Protein AF-E9RTJ7-F1 (afdb_monomer_lite)

Foldseek 3Di:
DPDDAFDKFFFAQPDDAPDDFPNDGDHPVVNVRHRPIWGFHDADPVSQWTATPVVPRPDTHHPRRTDPLDAPVNVLVNDDPVRNVVVVVVLPVVDDDPVCSVVCCCVVGVPPD

Secondary structure (DSSP, 8-state):
----TT-EEEBPTT--TT-EETTEEPPHHHHTTTT-EEEEEEEETTTTEEEETTTTT-S-B-GGGB-TT--HHHHHHHS-HHHHHHHHHHHHHH-SSHHHHHHHHHHHHS---

Structure (mmCIF, N/CA/C/O backbone):
data_AF-E9RTJ7-F1
#
_entry.id   AF-E9RTJ7-F1
#
loop_
_atom_site.group_PDB
_atom_site.id
_atom_site.type_symbol
_atom_site.label_atom_id
_atom_site.label_alt_id
_atom_site.label_comp_id
_atom_site.label_asym_id
_atom_site.label_entity_id
_atom_site.label_seq_id
_atom_site.pdbx_PDB_ins_code
_atom_site.Cartn_x
_atom_site.Cartn_y
_atom_site.Cartn_z
_atom_site.occupancy
_atom_site.B_iso_or_equiv
_atom_site.auth_seq_id
_atom_site.auth_comp_id
_atom_site.auth_asym_id
_atom_site.auth_atom_id
_atom_site.pdbx_PDB_model_num
ATOM 1 N N . MET A 1 1 ? 3.060 12.744 -2.169 1.00 81.69 1 MET A N 1
ATOM 2 C CA . MET A 1 1 ? 2.836 11.512 -1.401 1.00 81.69 1 MET A CA 1
ATOM 3 C C . MET A 1 1 ? 1.352 11.385 -1.155 1.00 81.69 1 MET A C 1
ATOM 5 O O . MET A 1 1 ? 0.793 12.223 -0.453 1.00 81.69 1 MET A O 1
ATOM 9 N N . LYS A 1 2 ? 0.702 10.437 -1.832 1.00 84.88 2 LYS A N 1
ATOM 10 C CA . LYS A 1 2 ? -0.731 10.156 -1.657 1.00 84.88 2 LYS A CA 1
ATOM 11 C C . LYS A 1 2 ? -1.010 9.248 -0.457 1.00 84.88 2 LYS A C 1
ATOM 13 O O . LYS A 1 2 ? -2.129 9.250 0.044 1.00 84.88 2 LYS A O 1
ATOM 18 N N . ARG A 1 3 ? -0.016 8.469 -0.029 1.00 88.06 3 ARG A N 1
ATOM 19 C CA . ARG A 1 3 ? -0.120 7.485 1.052 1.00 88.06 3 ARG A CA 1
ATOM 20 C C . ARG A 1 3 ? 0.524 8.003 2.335 1.00 88.06 3 ARG A C 1
ATOM 22 O O . ARG A 1 3 ? 1.371 8.900 2.291 1.00 88.06 3 ARG A O 1
ATOM 29 N N . LYS A 1 4 ? 0.121 7.440 3.471 1.00 91.06 4 LYS A N 1
ATOM 30 C CA . LYS A 1 4 ? 0.663 7.745 4.803 1.00 91.06 4 LYS A CA 1
ATOM 31 C C . LYS A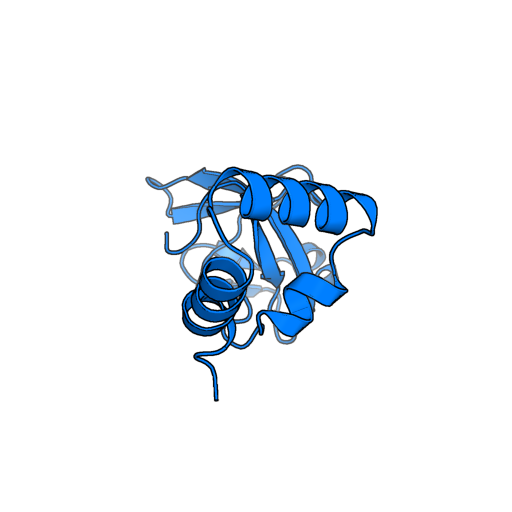 1 4 ? 1.286 6.502 5.444 1.00 91.06 4 LYS A C 1
ATOM 33 O O . LYS A 1 4 ? 1.029 5.380 5.022 1.00 91.06 4 LYS A O 1
ATOM 38 N N . VAL A 1 5 ? 2.081 6.720 6.491 1.00 91.88 5 VAL A N 1
ATOM 39 C CA . VAL A 1 5 ? 2.630 5.634 7.317 1.00 91.88 5 VAL A CA 1
ATOM 40 C C . VAL A 1 5 ? 1.494 4.747 7.829 1.00 91.88 5 VAL A C 1
ATOM 42 O O . VAL A 1 5 ? 0.475 5.250 8.309 1.00 91.88 5 VAL A O 1
ATOM 45 N N . GLY A 1 6 ? 1.683 3.435 7.710 1.00 88.19 6 GLY A N 1
ATOM 46 C CA . GLY A 1 6 ? 0.710 2.410 8.069 1.00 88.19 6 GLY A CA 1
ATOM 47 C C . GLY A 1 6 ? -0.276 2.036 6.960 1.00 88.19 6 GLY A C 1
ATOM 48 O O . GLY A 1 6 ? -0.978 1.040 7.120 1.00 88.19 6 GLY A O 1
ATOM 49 N N . ASP A 1 7 ? -0.330 2.772 5.844 1.00 87.12 7 ASP A N 1
ATOM 50 C CA . ASP A 1 7 ? -1.135 2.348 4.696 1.00 87.12 7 ASP A CA 1
ATOM 51 C C . ASP A 1 7 ? -0.553 1.057 4.099 1.00 87.12 7 ASP A C 1
ATOM 53 O O . ASP A 1 7 ? 0.657 0.945 3.884 1.00 87.12 7 ASP A O 1
ATOM 57 N N . LYS A 1 8 ? -1.434 0.100 3.791 1.00 89.12 8 LYS A N 1
ATOM 58 C CA . LYS A 1 8 ? -1.105 -1.073 2.979 1.00 89.12 8 LYS A CA 1
ATOM 59 C C . LYS A 1 8 ? -1.333 -0.749 1.506 1.00 89.12 8 LYS A C 1
ATOM 61 O O . LYS A 1 8 ? -2.374 -0.205 1.135 1.00 89.12 8 LYS A O 1
ATOM 66 N N . VAL A 1 9 ? -0.362 -1.081 0.668 1.00 91.38 9 VAL A N 1
ATOM 67 C CA . VAL A 1 9 ? -0.385 -0.854 -0.777 1.00 91.38 9 VAL A CA 1
ATOM 68 C C . VAL A 1 9 ? 0.004 -2.129 -1.503 1.00 91.38 9 VAL A C 1
ATOM 70 O O . VAL A 1 9 ? 0.856 -2.881 -1.045 1.00 91.38 9 VAL A O 1
ATOM 73 N N . ARG A 1 10 ? -0.610 -2.378 -2.656 1.00 94.00 10 ARG A N 1
ATOM 74 C CA . ARG A 1 10 ? -0.181 -3.457 -3.541 1.00 94.00 10 ARG A CA 1
ATOM 75 C C . ARG A 1 10 ? 0.884 -2.940 -4.496 1.00 94.00 10 ARG A C 1
ATOM 77 O O . ARG A 1 10 ? 0.672 -1.917 -5.146 1.00 94.00 10 ARG A O 1
ATOM 84 N N . ILE A 1 11 ? 1.988 -3.665 -4.632 1.00 95.69 11 ILE A N 1
ATOM 85 C CA . ILE A 1 11 ? 2.966 -3.410 -5.689 1.00 95.69 11 ILE A CA 1
ATOM 86 C C . ILE A 1 11 ? 2.351 -3.797 -7.028 1.00 95.69 11 ILE A C 1
ATOM 88 O O . ILE A 1 11 ? 1.781 -4.882 -7.169 1.00 95.69 11 ILE A O 1
ATOM 92 N N . ARG A 1 12 ? 2.460 -2.917 -8.025 1.00 95.75 12 ARG A N 1
ATOM 93 C CA . ARG A 1 12 ? 1.859 -3.153 -9.338 1.00 95.75 12 ARG A CA 1
ATOM 94 C C . ARG A 1 12 ? 2.334 -4.497 -9.926 1.00 95.75 12 ARG A C 1
ATOM 96 O O . ARG A 1 12 ? 3.531 -4.788 -9.898 1.00 95.75 12 ARG A O 1
ATOM 103 N N . PRO A 1 13 ? 1.425 -5.331 -10.455 1.00 93.62 13 PRO A N 1
ATOM 104 C CA . PRO A 1 13 ? 1.773 -6.666 -10.947 1.00 93.62 13 PRO A CA 1
ATOM 105 C C . PRO A 1 13 ? 2.594 -6.637 -12.244 1.00 93.62 13 PRO A C 1
ATOM 107 O O . PRO A 1 13 ? 3.158 -7.647 -12.640 1.00 93.62 13 PRO A O 1
ATOM 110 N N . ASP A 1 14 ? 2.646 -5.493 -12.923 1.00 95.56 14 ASP A N 1
ATOM 111 C CA . ASP A 1 14 ? 3.379 -5.269 -14.167 1.00 95.56 14 ASP A CA 1
ATOM 112 C C . ASP A 1 14 ? 4.644 -4.418 -13.964 1.00 95.56 14 ASP A C 1
ATOM 114 O O . ASP A 1 14 ? 5.133 -3.822 -14.928 1.00 95.56 14 ASP A O 1
ATOM 118 N N . LEU A 1 15 ? 5.168 -4.343 -12.730 1.00 96.62 15 LEU A N 1
ATOM 119 C CA . LEU A 1 15 ? 6.441 -3.677 -12.442 1.00 96.62 15 LEU A CA 1
ATOM 120 C C . LEU A 1 15 ? 7.539 -4.291 -13.327 1.00 96.62 15 LEU A C 1
ATOM 122 O O . LEU A 1 15 ? 7.507 -5.469 -13.675 1.00 96.62 15 LEU A O 1
ATOM 126 N N . LYS A 1 16 ? 8.518 -3.496 -13.738 1.00 96.44 16 LYS A N 1
ATOM 127 C CA . LYS A 1 16 ? 9.619 -3.967 -14.588 1.00 96.44 16 LYS A CA 1
ATOM 128 C C . LYS A 1 16 ? 10.890 -3.261 -14.189 1.00 96.44 16 LYS A C 1
ATOM 130 O O . LYS A 1 16 ? 10.850 -2.052 -13.975 1.00 96.44 16 LYS A O 1
ATOM 135 N N . SER A 1 17 ? 11.982 -4.007 -14.142 1.00 96.75 17 SER A N 1
ATOM 136 C CA . SER A 1 17 ? 13.296 -3.459 -13.859 1.00 96.75 17 SER A CA 1
ATOM 137 C C . SER A 1 17 ? 13.794 -2.583 -15.004 1.00 96.75 17 SER A C 1
ATOM 139 O O . SER A 1 17 ? 13.333 -2.705 -16.145 1.00 96.75 17 SER A O 1
ATOM 141 N N . ASN A 1 18 ? 14.745 -1.698 -14.701 1.00 95.06 18 ASN A N 1
ATOM 142 C CA . ASN A 1 18 ? 15.306 -0.723 -15.641 1.00 95.06 18 ASN A CA 1
ATOM 143 C C . ASN A 1 18 ? 14.251 0.248 -16.214 1.00 95.06 18 ASN A C 1
ATOM 145 O O . ASN A 1 18 ? 14.381 0.748 -17.335 1.00 95.06 18 ASN A O 1
ATOM 149 N N . ILE A 1 19 ? 13.165 0.477 -15.467 1.00 96.50 19 ILE A N 1
ATOM 150 C CA . ILE A 1 19 ? 12.140 1.480 -15.765 1.00 96.50 19 ILE A CA 1
ATOM 151 C C . ILE A 1 19 ? 12.035 2.427 -14.572 1.00 96.50 19 ILE A C 1
ATOM 153 O O . ILE A 1 19 ? 11.969 1.992 -13.421 1.00 96.50 19 ILE A O 1
ATOM 157 N N . GLU A 1 20 ? 11.992 3.724 -14.863 1.00 96.19 20 GLU A N 1
ATOM 158 C CA . GLU A 1 20 ? 11.771 4.775 -13.876 1.00 96.19 20 GLU A CA 1
ATOM 159 C C . GLU A 1 20 ? 10.270 4.940 -13.592 1.00 96.19 20 GLU A C 1
ATOM 161 O O . GLU A 1 20 ? 9.461 5.166 -14.496 1.00 96.19 20 GLU A O 1
ATOM 166 N N . TYR A 1 21 ? 9.900 4.833 -12.318 1.00 95.31 21 TYR A N 1
ATOM 167 C CA . TYR A 1 21 ? 8.555 5.079 -11.810 1.00 95.31 21 TYR A CA 1
ATOM 168 C C . TYR A 1 21 ? 8.629 6.251 -10.829 1.00 95.31 21 TYR A C 1
ATOM 170 O O . TYR A 1 21 ? 9.055 6.103 -9.682 1.00 95.31 21 TYR A O 1
ATOM 178 N N . GLY A 1 22 ? 8.238 7.441 -11.280 1.00 92.88 22 GLY A N 1
ATOM 179 C CA . GLY A 1 22 ? 8.397 8.658 -10.486 1.00 92.88 22 GLY A CA 1
ATOM 180 C C . GLY A 1 22 ? 9.859 9.108 -10.461 1.00 92.88 22 GLY A C 1
ATOM 181 O O . GLY A 1 22 ? 10.368 9.528 -11.491 1.00 92.88 22 GLY A O 1
ATOM 182 N N . CYS A 1 23 ? 10.506 9.058 -9.293 1.00 91.69 23 CYS A N 1
ATOM 183 C CA . CYS A 1 23 ? 11.920 9.417 -9.097 1.00 91.69 23 CYS A CA 1
ATOM 184 C C . CYS A 1 23 ? 12.832 8.212 -8.807 1.00 91.69 23 CYS A C 1
ATOM 186 O O . CYS A 1 23 ? 13.979 8.401 -8.402 1.00 91.69 23 CYS A O 1
ATOM 188 N N . VAL A 1 24 ? 12.316 6.986 -8.952 1.00 95.38 24 VAL A N 1
ATOM 189 C CA . VAL A 1 24 ? 13.044 5.757 -8.621 1.00 95.38 24 VAL A CA 1
ATOM 190 C C . VAL A 1 24 ? 13.025 4.799 -9.805 1.00 95.38 24 VAL A C 1
ATOM 192 O O . VAL A 1 24 ? 11.976 4.529 -10.392 1.00 95.38 24 VAL A O 1
ATOM 195 N N . GLU A 1 25 ? 14.195 4.260 -10.131 1.00 96.69 25 GLU A N 1
ATOM 196 C CA . GLU A 1 25 ? 14.356 3.166 -11.082 1.00 96.69 25 GLU A CA 1
ATOM 197 C C . GLU A 1 25 ? 14.150 1.822 -10.377 1.00 96.69 25 GLU A C 1
ATOM 199 O O . GLU A 1 25 ? 14.776 1.546 -9.354 1.00 96.69 25 GLU A O 1
ATOM 204 N N . ALA A 1 26 ? 13.261 0.984 -10.911 1.00 96.75 26 ALA A N 1
ATOM 205 C CA . ALA A 1 26 ? 13.023 -0.341 -10.350 1.00 96.75 26 ALA A CA 1
ATOM 206 C C . ALA A 1 26 ? 14.188 -1.294 -10.662 1.00 96.75 26 ALA A C 1
ATOM 208 O O . ALA A 1 26 ? 14.631 -1.394 -11.811 1.00 96.75 26 ALA A O 1
ATOM 209 N N . VAL A 1 27 ? 14.625 -2.051 -9.655 1.00 96.69 27 VAL A N 1
ATOM 210 C CA . VAL A 1 27 ? 15.626 -3.123 -9.796 1.00 96.69 27 VAL A CA 1
ATOM 211 C C . VAL A 1 27 ? 14.969 -4.505 -9.874 1.00 96.69 27 VAL A C 1
ATOM 213 O O . VAL A 1 27 ? 13.766 -4.657 -9.634 1.00 96.69 27 VAL A O 1
ATOM 216 N N . ASP A 1 28 ? 15.742 -5.524 -10.250 1.00 96.69 28 ASP A N 1
ATOM 217 C CA . ASP A 1 28 ? 15.240 -6.893 -10.424 1.00 96.69 28 ASP A CA 1
ATOM 218 C C . ASP A 1 28 ? 14.686 -7.471 -9.111 1.00 96.69 28 ASP A C 1
ATOM 220 O O . ASP A 1 28 ? 13.656 -8.146 -9.111 1.00 96.69 28 ASP A O 1
ATOM 224 N N . GLU A 1 29 ? 15.301 -7.147 -7.975 1.00 96.00 29 GLU A N 1
ATOM 225 C CA . GLU A 1 29 ? 14.865 -7.585 -6.651 1.00 96.00 29 GLU A CA 1
ATOM 226 C C . GLU A 1 29 ? 13.483 -7.024 -6.298 1.00 96.00 29 GLU A C 1
ATOM 228 O O . GLU A 1 29 ? 12.617 -7.767 -5.834 1.00 96.00 29 GLU A O 1
ATOM 233 N N . MET A 1 30 ? 13.216 -5.755 -6.622 1.00 96.38 30 MET A N 1
ATOM 234 C CA . MET A 1 30 ? 11.892 -5.145 -6.436 1.00 96.38 30 MET A CA 1
ATOM 235 C C . MET A 1 30 ? 10.824 -5.849 -7.278 1.00 96.38 30 MET A C 1
ATOM 237 O O . MET A 1 30 ? 9.671 -5.969 -6.866 1.00 96.38 30 MET A O 1
ATOM 241 N N . CYS A 1 31 ? 11.198 -6.363 -8.452 1.00 95.88 31 CYS A N 1
ATOM 242 C CA . CYS A 1 31 ? 10.281 -7.095 -9.322 1.00 95.88 31 CYS A CA 1
ATOM 243 C C . CYS A 1 31 ? 9.845 -8.444 -8.731 1.00 95.88 31 CYS A C 1
ATOM 245 O O . CYS A 1 31 ? 8.783 -8.947 -9.092 1.00 95.88 31 CYS A O 1
ATOM 247 N N . THR A 1 32 ? 10.591 -9.005 -7.777 1.00 95.94 32 THR A N 1
ATOM 248 C CA . THR A 1 32 ? 10.165 -10.220 -7.058 1.00 95.94 32 THR A CA 1
ATOM 249 C C . THR A 1 32 ? 8.975 -9.978 -6.119 1.00 95.94 32 THR A C 1
ATOM 251 O O . THR A 1 32 ? 8.287 -10.926 -5.736 1.00 95.94 32 THR A O 1
ATOM 254 N N . LEU A 1 33 ? 8.687 -8.710 -5.802 1.00 95.62 33 LEU A N 1
ATOM 255 C CA . LEU A 1 33 ? 7.616 -8.271 -4.902 1.00 95.62 33 LEU A CA 1
ATOM 256 C C . LEU A 1 33 ? 6.335 -7.854 -5.649 1.00 95.62 33 LEU A C 1
ATOM 258 O O . LEU A 1 33 ? 5.385 -7.362 -5.044 1.00 95.62 33 LEU A O 1
ATOM 262 N N . GLN A 1 34 ? 6.274 -8.061 -6.967 1.00 94.50 34 GLN A N 1
ATOM 263 C CA . GLN A 1 34 ? 5.097 -7.757 -7.786 1.00 94.50 34 GLN A CA 1
ATOM 264 C C . GLN A 1 34 ? 3.821 -8.409 -7.250 1.00 94.50 34 GLN A C 1
ATOM 266 O O . GLN A 1 34 ? 3.783 -9.601 -6.948 1.00 94.50 34 GLN A O 1
ATOM 271 N N . GLY A 1 35 ? 2.748 -7.621 -7.160 1.00 91.56 35 GLY A N 1
ATOM 272 C CA . GLY A 1 35 ? 1.444 -8.074 -6.678 1.00 91.56 35 GLY A CA 1
ATOM 273 C C . GLY A 1 35 ? 1.363 -8.305 -5.167 1.00 91.56 35 GLY A C 1
ATOM 274 O O . GLY A 1 35 ? 0.261 -8.536 -4.663 1.00 91.56 35 GLY A O 1
ATOM 275 N N . GLN A 1 36 ? 2.478 -8.220 -4.436 1.00 93.06 36 GLN A N 1
ATOM 276 C CA . GLN A 1 36 ? 2.467 -8.321 -2.981 1.00 93.06 36 GLN A CA 1
ATOM 277 C C . GLN A 1 36 ? 1.852 -7.070 -2.360 1.00 93.06 36 GLN A C 1
ATOM 279 O O . GLN A 1 36 ? 1.899 -5.977 -2.928 1.00 93.06 36 GLN A O 1
ATOM 284 N N . ILE A 1 37 ? 1.248 -7.255 -1.190 1.00 91.81 37 ILE A N 1
ATOM 285 C CA . ILE A 1 37 ? 0.700 -6.170 -0.385 1.00 91.81 37 ILE A CA 1
ATOM 286 C C . ILE A 1 37 ? 1.723 -5.875 0.698 1.00 91.81 37 ILE A C 1
ATOM 288 O O . ILE A 1 37 ? 2.053 -6.760 1.481 1.00 91.81 37 ILE A O 1
ATOM 292 N N . MET A 1 38 ? 2.221 -4.647 0.697 1.00 93.00 38 MET A N 1
ATOM 293 C CA . MET A 1 38 ? 3.268 -4.165 1.587 1.00 93.00 38 MET A CA 1
ATOM 294 C C . MET A 1 38 ? 2.760 -2.968 2.380 1.00 93.00 38 MET A C 1
ATOM 296 O O . MET A 1 38 ? 1.877 -2.231 1.925 1.00 93.00 38 MET A O 1
ATOM 300 N N . LYS A 1 39 ? 3.301 -2.770 3.573 1.00 93.44 39 LYS A N 1
ATOM 301 C CA . LYS A 1 39 ? 2.907 -1.713 4.494 1.00 93.44 39 LYS A CA 1
ATOM 302 C C . LYS A 1 39 ? 3.972 -0.633 4.548 1.00 93.44 39 LYS A C 1
ATOM 304 O O . LYS A 1 39 ? 5.145 -0.901 4.789 1.00 93.44 39 LYS A O 1
ATOM 309 N N . ILE A 1 40 ? 3.536 0.612 4.388 1.00 95.12 40 ILE A N 1
ATOM 310 C CA . ILE A 1 40 ? 4.424 1.773 4.431 1.00 95.12 40 ILE A CA 1
ATOM 311 C C . ILE A 1 40 ? 4.909 1.988 5.865 1.00 95.12 40 ILE A C 1
ATOM 313 O O . ILE A 1 40 ? 4.116 2.311 6.757 1.00 95.12 40 ILE A O 1
ATOM 317 N N . SER A 1 41 ? 6.216 1.859 6.069 1.00 96.31 41 SER A N 1
ATOM 318 C CA . SER A 1 41 ? 6.892 2.117 7.341 1.00 96.31 41 SER A CA 1
ATOM 319 C C . SER A 1 41 ? 7.310 3.585 7.470 1.00 96.31 41 SER A C 1
ATOM 321 O O . SER A 1 41 ? 7.198 4.162 8.552 1.00 96.31 41 SER A O 1
ATOM 323 N N . GLU A 1 42 ? 7.697 4.230 6.364 1.00 95.88 42 GLU A N 1
ATOM 324 C CA . GLU A 1 42 ? 8.138 5.629 6.345 1.00 95.88 42 GLU A CA 1
ATOM 325 C C . GLU A 1 42 ? 7.720 6.368 5.062 1.00 95.88 42 GLU A C 1
ATOM 327 O O . GLU A 1 42 ? 7.608 5.786 3.982 1.00 95.88 42 GLU A O 1
ATOM 332 N N . VAL A 1 43 ? 7.497 7.682 5.181 1.00 96.44 43 VAL A N 1
ATOM 333 C CA . VAL A 1 43 ? 7.153 8.585 4.072 1.00 96.44 43 VAL A CA 1
ATOM 334 C C . VAL A 1 43 ? 8.195 9.704 3.994 1.00 96.44 43 VAL A C 1
ATOM 336 O O . VAL A 1 43 ? 8.181 10.621 4.815 1.00 96.44 43 VAL A O 1
ATOM 339 N N . CYS A 1 44 ? 9.048 9.691 2.968 1.00 93.19 44 CYS A N 1
ATOM 340 C CA . CYS A 1 44 ? 9.997 10.770 2.702 1.00 93.19 44 CYS A CA 1
ATOM 341 C C . CYS A 1 44 ? 9.385 11.793 1.734 1.00 93.19 44 CYS A C 1
ATOM 343 O O . CYS A 1 44 ? 9.326 11.587 0.520 1.00 93.19 44 CYS A O 1
ATOM 345 N N . THR A 1 45 ? 8.911 12.926 2.258 1.00 90.81 45 THR A N 1
ATOM 346 C CA . THR A 1 45 ? 8.265 13.972 1.445 1.00 90.81 45 THR A CA 1
ATOM 347 C C . THR A 1 45 ? 9.251 14.795 0.619 1.00 90.81 45 THR A C 1
ATOM 349 O O . THR A 1 45 ? 8.897 15.216 -0.483 1.00 90.81 45 THR A O 1
ATOM 352 N N . GLU A 1 46 ? 10.473 14.997 1.117 1.00 89.50 46 GLU A N 1
ATOM 353 C CA . GLU A 1 46 ? 11.523 15.767 0.436 1.00 89.50 46 GLU A CA 1
ATOM 354 C C . GLU A 1 46 ? 11.962 15.083 -0.863 1.00 89.50 46 GLU A C 1
ATOM 356 O O . GLU A 1 46 ? 12.000 15.712 -1.920 1.00 89.50 46 GLU A O 1
ATOM 361 N N . ASN A 1 47 ? 12.202 13.771 -0.792 1.00 89.19 47 ASN A N 1
ATOM 362 C CA . ASN A 1 47 ? 12.692 12.966 -1.913 1.00 89.19 47 ASN A CA 1
ATOM 363 C C . ASN A 1 47 ? 11.590 12.154 -2.615 1.00 89.19 47 ASN A C 1
ATOM 365 O O . ASN A 1 47 ? 11.867 11.460 -3.590 1.00 89.19 47 ASN A O 1
ATOM 369 N N . LYS A 1 48 ? 10.338 12.281 -2.155 1.00 93.62 48 LYS A N 1
ATOM 370 C CA . LYS A 1 48 ? 9.125 11.692 -2.747 1.00 93.62 48 LYS A CA 1
ATOM 371 C C . LYS A 1 48 ? 9.143 10.159 -2.863 1.00 93.62 48 LYS A C 1
ATOM 373 O O . LYS A 1 48 ? 8.672 9.625 -3.864 1.00 93.62 48 LYS A O 1
ATOM 378 N N . TYR A 1 49 ? 9.62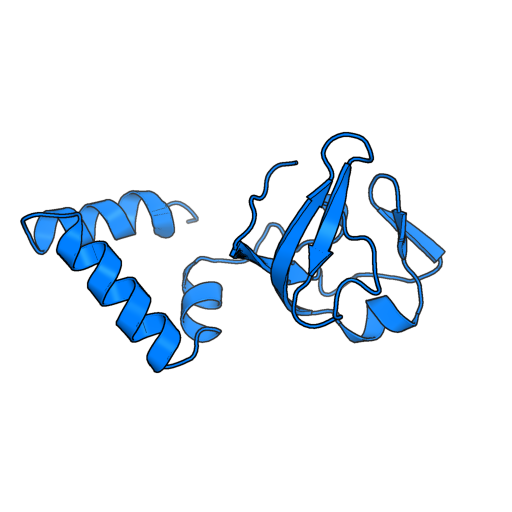6 9.465 -1.833 1.00 95.50 49 TYR A N 1
ATOM 379 C CA . TYR A 1 49 ? 9.608 8.000 -1.773 1.00 95.50 49 TYR A CA 1
ATOM 380 C C . TYR A 1 49 ? 9.054 7.459 -0.449 1.00 95.50 49 TYR A C 1
ATOM 382 O O . TYR A 1 49 ? 8.983 8.166 0.560 1.00 95.50 49 TYR A O 1
ATOM 390 N N . TYR A 1 50 ? 8.675 6.188 -0.463 1.00 97.00 50 TYR A N 1
ATOM 391 C CA . TYR A 1 50 ? 8.214 5.406 0.677 1.00 97.00 50 TYR A CA 1
ATOM 392 C C . TYR A 1 50 ? 9.226 4.307 1.007 1.00 97.00 50 TYR A C 1
ATOM 394 O O . TYR A 1 50 ? 9.893 3.801 0.103 1.00 97.00 50 TYR A O 1
ATOM 402 N N . LEU A 1 51 ? 9.291 3.927 2.281 1.00 96.94 51 LEU A N 1
ATOM 403 C CA . LEU A 1 51 ? 9.941 2.698 2.743 1.00 96.94 51 LEU A CA 1
ATOM 404 C C . LEU A 1 51 ? 8.865 1.724 3.219 1.00 96.94 51 LEU A C 1
ATOM 406 O O . LEU A 1 51 ? 7.809 2.164 3.695 1.00 96.94 51 LEU A O 1
ATOM 410 N N . MET A 1 52 ? 9.124 0.423 3.095 1.00 96.06 52 MET A N 1
ATOM 411 C CA . MET A 1 52 ? 8.182 -0.617 3.505 1.00 96.06 52 MET A CA 1
ATOM 412 C C . MET A 1 52 ? 8.671 -1.363 4.746 1.00 96.06 52 MET A C 1
ATOM 414 O O . MET A 1 52 ? 9.826 -1.263 5.156 1.00 96.06 52 MET A O 1
ATOM 418 N N . GLU A 1 53 ? 7.752 -2.047 5.420 1.00 94.56 53 GLU A N 1
ATOM 419 C CA . GLU A 1 53 ? 8.062 -2.872 6.590 1.00 94.56 53 GLU A CA 1
ATOM 420 C C . GLU A 1 53 ? 8.637 -4.233 6.163 1.00 94.56 53 GLU A C 1
ATOM 422 O O . GLU A 1 53 ? 9.602 -4.719 6.755 1.00 94.56 53 GLU A O 1
ATOM 427 N N . GLU A 1 54 ? 8.075 -4.818 5.102 1.00 93.75 54 GLU A N 1
ATOM 428 C CA . GLU A 1 54 ? 8.359 -6.176 4.626 1.00 93.75 5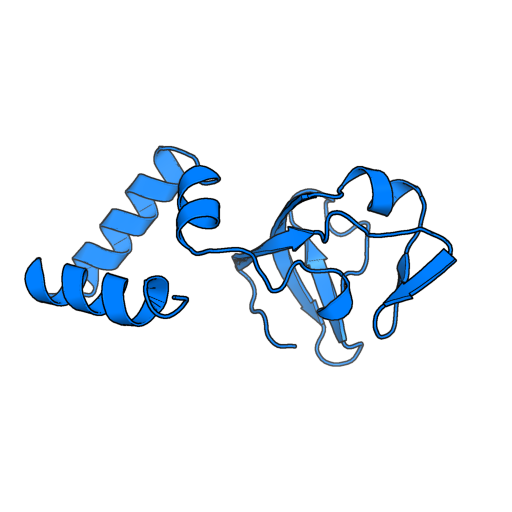4 GLU A CA 1
ATOM 429 C C . GLU A 1 54 ? 9.722 -6.313 3.940 1.00 93.75 54 GLU A C 1
ATOM 431 O O . GLU A 1 54 ? 10.313 -7.389 3.981 1.00 93.75 54 GLU A O 1
ATOM 436 N N . ASP A 1 55 ? 10.229 -5.237 3.335 1.00 94.31 55 ASP A N 1
ATOM 437 C CA . ASP A 1 55 ? 11.579 -5.177 2.759 1.00 94.31 55 ASP A CA 1
ATOM 438 C C . ASP A 1 55 ? 12.596 -4.513 3.695 1.00 94.31 55 ASP A C 1
ATOM 440 O O . ASP A 1 55 ? 13.704 -4.204 3.277 1.00 94.31 55 ASP A O 1
ATOM 444 N N . HIS A 1 56 ? 12.215 -4.250 4.949 1.00 93.50 56 HIS A N 1
ATOM 445 C CA . HIS A 1 56 ? 13.060 -3.580 5.939 1.00 93.50 56 HIS A CA 1
ATOM 446 C C . HIS A 1 56 ? 13.605 -2.206 5.503 1.00 93.50 56 HIS A C 1
ATOM 448 O O . HIS A 1 56 ? 14.592 -1.728 6.064 1.00 93.50 56 HIS A O 1
ATOM 454 N N . GLY A 1 57 ? 12.946 -1.542 4.549 1.00 92.12 57 GLY A N 1
ATOM 455 C CA . GLY A 1 57 ? 13.389 -0.271 3.989 1.00 92.12 57 GLY A CA 1
ATOM 456 C C . GLY A 1 57 ? 14.559 -0.398 3.012 1.00 92.12 57 GLY A C 1
ATOM 457 O O . GLY A 1 57 ? 15.219 0.604 2.738 1.00 92.12 57 GLY A O 1
ATOM 458 N N . ASP A 1 58 ? 14.818 -1.597 2.484 1.00 94.62 58 ASP A N 1
ATOM 459 C CA . ASP A 1 58 ? 15.895 -1.842 1.519 1.00 94.62 58 ASP A CA 1
ATOM 460 C C . ASP A 1 58 ? 15.635 -1.162 0.164 1.00 94.62 58 ASP A C 1
ATOM 462 O O . ASP A 1 58 ? 16.580 -0.841 -0.564 1.00 94.62 58 ASP A O 1
ATOM 466 N N . PHE A 1 59 ? 14.366 -0.902 -0.176 1.00 96.25 59 PHE A N 1
ATOM 467 C CA . PHE A 1 59 ? 13.974 -0.292 -1.444 1.00 96.25 59 PHE A CA 1
ATOM 468 C C . PHE A 1 59 ? 13.210 1.019 -1.263 1.00 96.25 59 PHE A C 1
ATOM 470 O O . PHE A 1 59 ? 12.453 1.226 -0.314 1.00 96.25 59 PHE A O 1
ATOM 477 N N . LEU A 1 60 ? 13.398 1.913 -2.235 1.00 96.62 60 LEU A N 1
ATOM 478 C CA . LEU A 1 60 ? 12.646 3.157 -2.341 1.00 96.62 60 LEU A CA 1
ATOM 479 C C . LEU A 1 60 ? 11.428 2.916 -3.232 1.00 96.62 60 LEU A C 1
ATOM 481 O O . LEU A 1 60 ? 11.568 2.478 -4.371 1.00 96.62 60 LEU A O 1
ATOM 485 N N . TRP A 1 61 ? 10.238 3.245 -2.745 1.00 97.38 61 TRP A N 1
ATOM 486 C CA . TRP A 1 61 ? 8.998 3.061 -3.499 1.00 97.38 61 TRP A CA 1
ATOM 487 C C . TRP A 1 61 ? 8.332 4.389 -3.824 1.00 97.38 61 TRP A C 1
ATOM 489 O O . TRP A 1 61 ? 8.446 5.352 -3.071 1.00 97.38 61 TRP A O 1
ATOM 499 N N . THR A 1 62 ? 7.584 4.452 -4.920 1.00 96.62 62 THR A N 1
ATOM 500 C CA . THR A 1 62 ? 6.859 5.660 -5.343 1.00 96.62 62 THR A CA 1
ATOM 501 C C . THR A 1 62 ? 5.387 5.359 -5.595 1.00 96.62 62 THR A C 1
ATOM 503 O O . THR A 1 62 ? 4.985 4.202 -5.722 1.00 96.62 62 THR A O 1
ATOM 506 N N . ASP A 1 63 ? 4.561 6.408 -5.683 1.00 95.12 63 ASP A N 1
ATOM 507 C CA . ASP A 1 63 ? 3.125 6.260 -5.955 1.00 95.12 63 ASP A CA 1
ATOM 508 C C . ASP A 1 63 ? 2.875 5.517 -7.291 1.00 95.12 63 ASP A C 1
ATOM 510 O O . ASP A 1 63 ? 1.872 4.821 -7.437 1.00 95.12 63 ASP A O 1
ATOM 514 N N . GLU A 1 64 ? 3.790 5.639 -8.256 1.00 95.50 64 GLU A N 1
ATOM 515 C CA . GLU A 1 64 ? 3.747 5.035 -9.592 1.00 95.50 64 GLU A CA 1
ATOM 516 C C . GLU A 1 64 ? 4.086 3.531 -9.620 1.00 95.50 64 GLU A C 1
ATOM 518 O O . GLU A 1 64 ? 3.804 2.850 -10.616 1.00 95.50 64 GLU A O 1
ATOM 523 N N . MET A 1 65 ? 4.680 3.010 -8.542 1.00 96.12 65 MET A N 1
ATOM 524 C CA . MET A 1 65 ? 4.985 1.584 -8.365 1.00 96.12 65 MET A CA 1
ATOM 525 C C . MET A 1 65 ? 3.839 0.809 -7.705 1.00 96.12 65 MET A C 1
ATOM 527 O O . MET A 1 65 ? 3.903 -0.417 -7.603 1.00 96.12 65 MET A O 1
ATOM 531 N N . PHE A 1 66 ? 2.779 1.496 -7.279 1.00 94.50 66 PHE A N 1
ATOM 532 C CA . PHE A 1 66 ? 1.635 0.868 -6.628 1.00 94.50 66 PHE A CA 1
ATOM 533 C C . PHE A 1 66 ? 0.478 0.637 -7.591 1.00 94.50 66 PHE A C 1
ATOM 535 O O . PHE A 1 66 ? 0.215 1.420 -8.506 1.00 94.50 66 PHE A O 1
ATOM 542 N N . ASP A 1 67 ? -0.254 -0.441 -7.345 1.00 92.50 67 ASP A N 1
ATOM 543 C CA . ASP A 1 67 ? -1.498 -0.731 -8.031 1.00 92.50 67 ASP A CA 1
ATOM 544 C C . ASP A 1 67 ? -2.589 0.243 -7.562 1.00 92.50 67 ASP A C 1
ATOM 546 O O . ASP A 1 67 ? -3.015 0.246 -6.404 1.00 92.50 67 ASP A O 1
ATOM 550 N N . SER A 1 68 ? -3.045 1.092 -8.481 1.00 84.81 68 SER A N 1
ATOM 551 C CA . SER A 1 68 ? -4.139 2.035 -8.225 1.00 84.81 68 SER A CA 1
ATOM 552 C C . SER A 1 68 ? -5.523 1.381 -8.228 1.00 84.81 68 SER A C 1
ATOM 554 O O . SER A 1 68 ? -6.476 2.011 -7.778 1.00 84.81 68 SER A O 1
ATOM 556 N N . SER A 1 69 ? -5.632 0.135 -8.703 1.00 84.00 69 SER A N 1
ATOM 557 C CA . SER A 1 69 ? -6.885 -0.620 -8.789 1.00 84.00 69 SER A CA 1
ATOM 558 C C . SER A 1 69 ? -7.169 -1.501 -7.570 1.00 84.00 69 SER A C 1
ATOM 560 O O . SER A 1 69 ? -8.212 -2.148 -7.518 1.00 84.00 69 SER A O 1
ATOM 562 N N . MET A 1 70 ? -6.271 -1.513 -6.578 1.00 79.38 70 MET A N 1
ATOM 563 C CA . MET A 1 70 ? -6.450 -2.302 -5.364 1.00 79.38 70 MET A CA 1
ATOM 564 C C . MET A 1 70 ? -7.737 -1.897 -4.634 1.00 79.38 70 MET A C 1
ATOM 566 O O . MET A 1 70 ? -7.893 -0.761 -4.184 1.00 79.38 70 MET A O 1
ATOM 570 N N . THR A 1 71 ? -8.647 -2.855 -4.490 1.00 73.69 71 THR A N 1
ATOM 571 C CA . THR A 1 71 ? -9.939 -2.643 -3.834 1.00 73.69 71 THR A CA 1
ATOM 572 C C . THR A 1 71 ? -9.834 -2.808 -2.318 1.00 73.69 71 THR A C 1
ATOM 574 O O . THR A 1 71 ? -8.988 -3.541 -1.798 1.00 73.69 71 THR A O 1
ATOM 577 N N . ASN A 1 72 ? -10.762 -2.202 -1.573 1.00 67.94 72 ASN A N 1
ATOM 578 C CA . ASN A 1 72 ? -10.821 -2.380 -0.118 1.00 67.94 72 ASN A CA 1
ATOM 579 C C . ASN A 1 72 ? -11.088 -3.838 0.284 1.00 67.94 72 ASN A C 1
ATOM 581 O O . ASN A 1 72 ? -10.548 -4.322 1.275 1.00 67.94 72 ASN A O 1
ATOM 585 N N . GLY A 1 73 ? -11.850 -4.580 -0.526 1.00 70.94 73 GLY A N 1
ATOM 586 C CA . GLY A 1 73 ? -12.061 -6.010 -0.309 1.00 70.94 73 GLY A CA 1
ATOM 587 C C .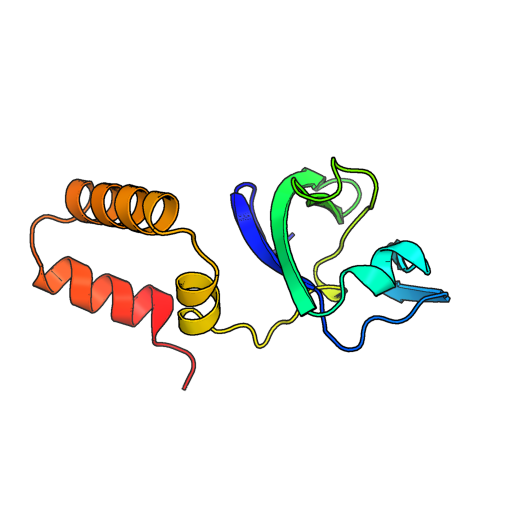 GLY A 1 73 ? -10.774 -6.832 -0.438 1.00 70.94 73 GLY A C 1
ATOM 588 O O . GLY A 1 73 ? -10.623 -7.849 0.234 1.00 70.94 73 GLY A O 1
ATOM 589 N N . GLU A 1 74 ? -9.833 -6.429 -1.291 1.00 72.19 74 GLU A N 1
ATOM 590 C CA . GLU A 1 74 ? -8.522 -7.082 -1.385 1.00 72.19 74 GLU A CA 1
ATOM 591 C C . GLU A 1 74 ? -7.621 -6.741 -0.203 1.00 72.19 74 GLU A C 1
ATOM 593 O O . GLU A 1 74 ? -6.930 -7.631 0.286 1.00 72.19 74 GLU A O 1
ATOM 598 N N . MET A 1 75 ? -7.683 -5.505 0.308 1.00 72.56 75 MET A N 1
ATOM 599 C CA . MET A 1 75 ? -7.005 -5.144 1.556 1.00 72.56 75 MET A CA 1
ATOM 600 C C . MET A 1 75 ? -7.499 -6.007 2.718 1.00 72.56 75 MET A C 1
ATOM 602 O O . MET A 1 75 ? -6.678 -6.632 3.382 1.00 72.56 75 MET A O 1
ATOM 606 N N . ILE A 1 76 ? -8.818 -6.130 2.910 1.00 76.50 76 ILE A N 1
ATOM 607 C CA . ILE A 1 76 ? -9.400 -6.934 4.000 1.00 76.50 76 ILE A CA 1
ATOM 608 C C . ILE A 1 76 ? -8.946 -8.395 3.915 1.00 76.50 76 ILE A C 1
ATOM 610 O O . ILE A 1 76 ? -8.541 -8.971 4.917 1.00 76.50 76 ILE A O 1
ATOM 614 N N . ARG A 1 77 ? -8.954 -8.993 2.715 1.00 78.38 77 ARG A N 1
ATOM 615 C CA . ARG A 1 77 ? -8.509 -10.388 2.521 1.00 78.38 77 ARG A CA 1
ATOM 616 C C . ARG A 1 77 ? -7.013 -10.603 2.763 1.00 78.38 77 ARG A C 1
ATOM 618 O O . ARG A 1 77 ? -6.597 -11.748 2.889 1.00 78.38 77 ARG A O 1
ATOM 625 N N . SER A 1 78 ? -6.218 -9.535 2.765 1.00 78.81 78 SER A N 1
ATOM 626 C CA . SER A 1 78 ? -4.773 -9.587 3.011 1.00 78.81 78 SER A CA 1
ATOM 627 C C . SER A 1 78 ? -4.384 -9.386 4.472 1.00 78.81 78 SER A C 1
ATOM 629 O O . SER A 1 78 ? -3.222 -9.578 4.818 1.00 78.81 78 SER A O 1
ATOM 631 N N . MET A 1 79 ? -5.327 -8.968 5.319 1.00 83.31 79 MET A N 1
ATOM 632 C CA . MET A 1 79 ? -5.088 -8.799 6.750 1.00 83.31 79 MET A CA 1
ATOM 633 C C . MET A 1 79 ? -5.053 -10.162 7.443 1.00 83.31 79 MET A C 1
ATOM 635 O O . MET A 1 79 ? -5.768 -11.081 7.037 1.00 83.31 79 MET A O 1
ATOM 639 N N . SER A 1 80 ? -4.245 -10.285 8.498 1.00 83.44 80 SER A N 1
ATOM 640 C CA . SER A 1 80 ? -4.372 -11.423 9.412 1.00 83.44 80 SER A CA 1
ATOM 641 C C . SER A 1 80 ? -5.668 -11.328 10.225 1.00 83.44 80 SER A C 1
ATOM 643 O O . SER A 1 80 ? -6.274 -10.256 10.330 1.00 83.44 80 SER A O 1
ATOM 645 N N . ASP A 1 81 ? -6.083 -12.441 10.835 1.00 82.25 81 ASP A N 1
ATOM 646 C CA . ASP A 1 81 ? -7.245 -12.460 11.729 1.00 82.25 81 ASP A CA 1
ATOM 647 C C . ASP A 1 81 ? -7.055 -11.492 12.911 1.00 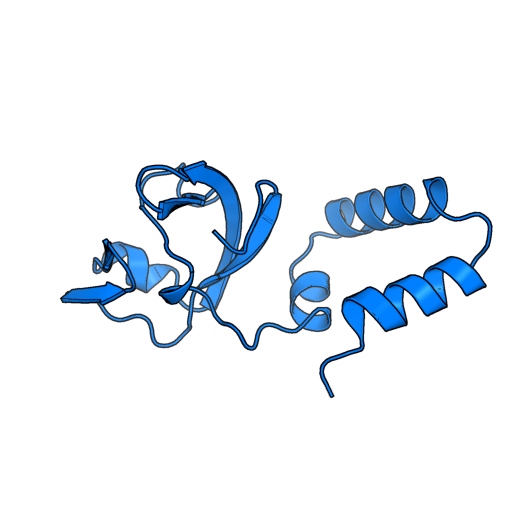82.25 81 ASP A C 1
ATOM 649 O O . ASP A 1 81 ? -8.003 -10.808 13.303 1.00 82.25 81 ASP A O 1
ATOM 653 N N . GLU A 1 82 ? -5.835 -11.383 13.455 1.00 87.06 82 GLU A N 1
ATOM 654 C CA . GLU A 1 82 ? -5.521 -10.435 14.530 1.00 87.06 82 GLU A CA 1
ATOM 655 C C . GLU A 1 82 ? -5.588 -8.982 14.055 1.00 87.06 82 GLU A C 1
ATOM 657 O O . GLU A 1 82 ? -6.223 -8.158 14.711 1.00 87.06 82 GLU A O 1
ATOM 662 N N . GLU A 1 83 ? -4.991 -8.662 12.902 1.00 83.69 83 GLU A N 1
ATOM 663 C CA . GLU A 1 83 ? -5.035 -7.305 12.343 1.00 83.69 83 GLU A CA 1
ATOM 664 C C . GLU A 1 83 ? -6.472 -6.871 12.040 1.00 83.69 83 GLU A C 1
ATOM 666 O O . GLU A 1 83 ? -6.854 -5.728 12.300 1.00 83.69 83 GLU A O 1
ATOM 671 N N . LEU A 1 84 ? -7.279 -7.785 11.493 1.00 83.94 84 LEU A N 1
ATOM 672 C CA . LEU A 1 84 ? -8.686 -7.536 11.213 1.00 83.94 84 LEU A CA 1
ATOM 673 C C . LEU A 1 84 ? -9.471 -7.309 12.510 1.00 83.94 84 LEU A C 1
ATOM 675 O O . LEU A 1 84 ? -10.296 -6.396 12.574 1.00 83.94 84 LEU A O 1
ATOM 679 N N . ALA A 1 85 ? -9.216 -8.113 13.545 1.00 84.19 85 ALA A N 1
ATOM 680 C CA . ALA A 1 85 ? -9.868 -7.976 14.842 1.00 84.19 85 ALA A CA 1
ATOM 681 C C . ALA A 1 85 ? -9.511 -6.650 15.531 1.00 84.19 85 ALA A C 1
ATOM 683 O O . ALA A 1 85 ? -10.413 -5.944 15.989 1.00 84.19 85 ALA A O 1
ATOM 684 N N . ASP A 1 86 ? -8.230 -6.280 15.566 1.00 84.88 86 ASP A N 1
ATOM 685 C CA . ASP A 1 86 ? -7.769 -5.017 16.152 1.00 84.88 86 ASP A CA 1
ATOM 686 C C . ASP A 1 86 ? -8.369 -3.812 15.423 1.00 84.88 86 ASP A C 1
ATOM 688 O O . ASP A 1 86 ? -8.870 -2.876 16.058 1.00 84.88 86 ASP A O 1
ATOM 692 N N . TRP A 1 87 ? -8.405 -3.866 14.091 1.00 80.75 87 TRP A N 1
ATOM 693 C CA . TRP A 1 87 ? -9.030 -2.832 13.278 1.00 80.75 87 TRP A CA 1
ATOM 694 C C . TRP A 1 87 ? -10.548 -2.726 13.533 1.00 80.75 87 TRP A C 1
ATOM 696 O O . TRP A 1 87 ? -11.062 -1.623 13.735 1.00 80.75 87 TRP A O 1
ATOM 706 N N . LEU A 1 88 ? -11.277 -3.848 13.615 1.00 79.81 88 LEU A N 1
ATOM 707 C CA . LEU A 1 88 ? -12.710 -3.854 13.953 1.00 79.81 88 LEU A CA 1
ATOM 708 C C . LEU A 1 88 ? -12.974 -3.249 15.339 1.00 79.81 88 LEU A C 1
ATOM 710 O O . LEU A 1 88 ? -13.953 -2.521 15.532 1.00 79.81 88 LEU A O 1
ATOM 714 N N . VAL A 1 89 ? -12.095 -3.522 16.306 1.00 83.62 89 VAL A N 1
ATOM 715 C CA . VAL A 1 89 ? -12.158 -2.942 17.652 1.00 83.62 89 VAL A CA 1
ATOM 716 C C . VAL A 1 89 ? -11.924 -1.430 17.615 1.00 83.62 89 VAL A C 1
ATOM 718 O O . VAL A 1 89 ? -12.611 -0.697 18.330 1.00 83.62 89 VAL A O 1
ATOM 721 N N . GLU A 1 90 ? -10.977 -0.945 16.810 1.00 77.06 90 GLU A N 1
ATOM 722 C CA . GLU A 1 90 ? -10.728 0.490 16.633 1.00 77.06 90 GLU A CA 1
ATOM 723 C C . GLU A 1 90 ? -11.935 1.202 16.016 1.00 77.06 90 GLU A C 1
ATOM 725 O O . GLU A 1 90 ? -12.357 2.243 16.526 1.00 77.06 90 GLU A O 1
ATOM 730 N N . VAL A 1 91 ? -12.532 0.630 14.969 1.00 71.25 91 VAL A N 1
ATOM 731 C CA . VAL A 1 91 ? -13.746 1.176 14.351 1.00 71.25 91 VAL A CA 1
ATOM 732 C C . VAL A 1 91 ? -14.873 1.245 15.371 1.00 71.25 91 VAL A C 1
ATOM 734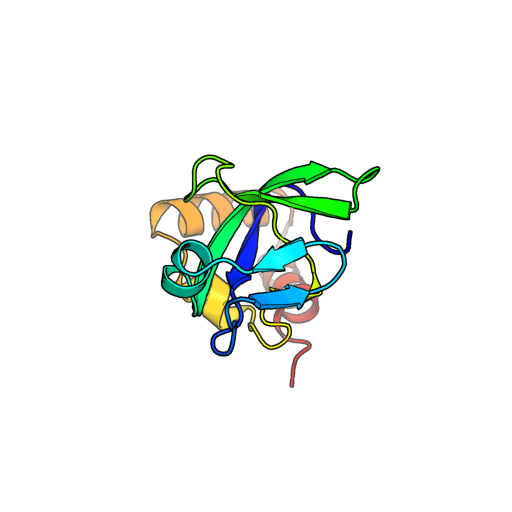 O O . VAL A 1 91 ? -15.403 2.326 15.614 1.00 71.25 91 VAL A O 1
ATOM 737 N N . TYR A 1 92 ? -15.158 0.137 16.061 1.00 72.56 92 TYR A N 1
ATOM 738 C CA . TYR A 1 92 ? -16.204 0.085 17.081 1.00 72.56 92 TYR A CA 1
ATOM 739 C C . TYR A 1 92 ? -16.013 1.124 18.196 1.00 72.56 92 TYR A C 1
ATOM 741 O O . TYR A 1 92 ? -16.983 1.714 18.661 1.00 72.56 92 TYR A O 1
ATOM 749 N N . LYS A 1 93 ? -14.772 1.390 18.624 1.00 74.31 93 LYS A N 1
ATOM 750 C CA . LYS A 1 93 ? -14.479 2.401 19.655 1.00 74.31 93 LYS A CA 1
ATOM 751 C C . LYS A 1 93 ? -14.732 3.840 19.190 1.00 74.31 93 LYS A C 1
ATOM 753 O O . LYS A 1 93 ? -14.979 4.699 20.036 1.00 74.31 93 LYS A O 1
ATOM 758 N N . ASN A 1 94 ? -14.655 4.108 17.886 1.00 67.88 94 ASN A N 1
ATOM 759 C CA . ASN A 1 94 ? -14.744 5.453 17.310 1.00 67.88 94 ASN A CA 1
ATOM 760 C C . ASN A 1 94 ? -16.136 5.813 16.750 1.00 67.88 94 ASN A C 1
ATOM 762 O O . ASN A 1 94 ? -16.378 6.970 16.411 1.00 67.88 94 ASN A O 1
ATOM 766 N N . THR A 1 95 ? -17.071 4.866 16.710 1.00 63.41 95 THR A N 1
ATOM 767 C CA . THR A 1 95 ? -18.463 5.037 16.242 1.00 63.41 95 THR A CA 1
ATOM 768 C C . THR A 1 95 ? -19.450 4.596 17.319 1.00 63.41 95 THR A C 1
ATOM 770 O O . THR A 1 95 ? -19.154 3.674 18.074 1.00 63.41 95 THR A O 1
ATOM 773 N N . LYS A 1 96 ? -20.632 5.219 17.424 1.00 64.38 96 LYS A N 1
ATOM 774 C CA . LYS A 1 96 ? -21.572 4.912 18.517 1.00 64.38 96 LYS A CA 1
ATOM 775 C C . LYS A 1 96 ? -22.647 3.888 18.148 1.00 64.38 96 LYS A C 1
ATOM 777 O O . LYS A 1 96 ? -23.302 3.383 19.059 1.00 64.38 96 LYS A O 1
ATOM 782 N N . THR A 1 97 ? -22.809 3.529 16.874 1.00 71.12 97 THR A N 1
ATOM 783 C CA . THR A 1 97 ? -23.794 2.527 16.429 1.00 71.12 97 THR A CA 1
ATOM 784 C C . THR A 1 97 ? -23.297 1.672 15.256 1.00 71.12 97 THR A C 1
ATOM 786 O O . THR A 1 97 ? -22.455 2.100 14.473 1.00 71.12 97 THR A O 1
ATOM 789 N N . PHE A 1 98 ? -23.834 0.452 15.121 1.00 66.25 98 PHE A N 1
ATOM 790 C CA . PHE A 1 98 ? -23.521 -0.454 14.004 1.00 66.25 98 PHE A CA 1
ATOM 791 C C . PHE A 1 98 ? -23.926 0.133 12.640 1.00 66.25 98 PHE A C 1
ATOM 793 O O . PHE A 1 98 ? -23.236 -0.099 11.654 1.00 66.25 98 PHE A O 1
ATOM 800 N N . ASP A 1 99 ? -24.989 0.939 12.591 1.00 72.19 99 ASP A N 1
ATOM 801 C CA . ASP A 1 99 ? -25.435 1.612 11.365 1.00 72.19 99 ASP A CA 1
ATOM 802 C C . ASP A 1 99 ? -24.446 2.700 10.919 1.00 72.19 99 ASP A C 1
ATOM 804 O O . ASP A 1 99 ? -24.129 2.799 9.737 1.00 72.19 99 ASP A O 1
ATOM 808 N N . GLU A 1 100 ? -23.882 3.466 11.860 1.00 71.31 100 GLU A N 1
ATOM 809 C CA . GLU A 1 100 ? -22.803 4.422 11.569 1.00 71.31 100 GLU A CA 1
ATOM 810 C C . GLU A 1 100 ? -21.531 3.712 11.096 1.00 71.31 100 GLU A C 1
ATOM 812 O O . GLU A 1 100 ? -20.852 4.212 10.205 1.00 71.31 100 GLU A O 1
ATOM 817 N N . ILE A 1 101 ? -21.218 2.536 11.656 1.00 71.19 101 ILE A N 1
ATOM 818 C CA . ILE A 1 101 ? -20.111 1.697 11.177 1.00 71.19 101 ILE A CA 1
ATOM 819 C C . ILE A 1 101 ? -20.382 1.249 9.745 1.00 71.19 101 ILE A C 1
ATOM 821 O O . ILE A 1 101 ? -19.513 1.388 8.892 1.00 71.19 101 ILE A O 1
ATOM 825 N N . TYR A 1 102 ? -21.575 0.726 9.466 1.00 71.31 102 TYR A N 1
ATOM 826 C CA . TYR A 1 102 ? -21.935 0.231 8.143 1.00 71.31 102 TYR A CA 1
ATOM 827 C C . TYR A 1 102 ? -21.879 1.335 7.081 1.00 71.31 102 TYR A C 1
ATOM 829 O O . TYR A 1 102 ? -21.243 1.141 6.046 1.00 71.31 102 TYR A O 1
ATOM 837 N N . GLU A 1 103 ? -22.469 2.504 7.341 1.00 72.69 103 GLU A N 1
ATOM 838 C CA . GLU A 1 103 ? -22.409 3.627 6.400 1.00 72.69 103 GLU A CA 1
ATOM 839 C C . GLU A 1 103 ? -20.987 4.198 6.279 1.00 72.69 103 GLU A C 1
ATOM 841 O O . GLU A 1 103 ? -20.555 4.482 5.168 1.00 72.69 103 GLU A O 1
ATOM 846 N N . TRP A 1 104 ? -20.195 4.256 7.358 1.00 69.31 104 TRP A N 1
ATOM 847 C CA . TRP A 1 104 ? -18.785 4.665 7.277 1.00 69.31 104 TRP A CA 1
ATOM 848 C C . TRP A 1 104 ? -17.942 3.696 6.440 1.00 69.31 104 TRP A C 1
ATOM 850 O O . TRP A 1 104 ? -17.120 4.129 5.632 1.00 69.31 104 TRP A O 1
ATOM 860 N N . LEU A 1 105 ? -18.149 2.385 6.598 1.00 68.69 105 LEU A N 1
ATOM 861 C CA . LEU A 1 105 ? -17.497 1.368 5.771 1.00 68.69 105 LEU A CA 1
ATOM 862 C C . LEU A 1 105 ? -17.925 1.506 4.314 1.00 68.69 105 LEU A C 1
ATOM 864 O O . LEU A 1 105 ? -17.100 1.423 3.414 1.00 68.69 105 LEU A O 1
ATOM 868 N N . LYS A 1 106 ? -19.202 1.768 4.065 1.00 69.75 106 LYS A N 1
ATOM 869 C CA . LYS A 1 106 ? -19.730 1.944 2.718 1.00 69.75 106 LYS A CA 1
ATOM 870 C C . LYS A 1 106 ? -19.185 3.209 2.039 1.00 69.75 106 LYS A C 1
ATOM 872 O O . LYS A 1 106 ? -18.715 3.120 0.911 1.00 69.75 106 LYS A O 1
ATOM 877 N N . GLU A 1 107 ? -19.165 4.350 2.724 1.00 66.38 107 GLU A N 1
ATOM 878 C CA . GLU A 1 107 ? -18.627 5.617 2.202 1.00 66.38 107 GLU A CA 1
ATOM 879 C C . GLU A 1 107 ? -17.109 5.570 2.016 1.00 66.38 107 GLU A C 1
ATOM 881 O O . GLU A 1 107 ? -16.579 6.017 1.003 1.00 66.38 107 GLU A O 1
ATOM 886 N N . ARG A 1 108 ? -16.376 5.020 2.990 1.00 59.88 108 ARG A N 1
ATOM 887 C CA . ARG A 1 108 ? -14.914 4.984 2.922 1.00 59.88 108 ARG A CA 1
ATOM 888 C C . ARG A 1 108 ? -14.409 3.888 1.995 1.00 59.88 108 ARG A C 1
ATOM 890 O O . ARG A 1 108 ? -13.319 4.051 1.444 1.00 59.88 108 ARG A O 1
ATOM 897 N N . TRP A 1 109 ? -15.159 2.790 1.844 1.00 57.81 109 TRP A N 1
ATOM 898 C CA . TRP A 1 109 ? -14.649 1.566 1.231 1.00 57.81 109 TRP A CA 1
ATOM 899 C C . TRP A 1 109 ? -15.487 0.917 0.121 1.00 57.81 109 TRP A C 1
ATOM 901 O O . TRP A 1 109 ? -14.958 0.033 -0.561 1.00 57.81 109 TRP A O 1
ATOM 911 N N . CYS A 1 110 ? -16.730 1.332 -0.121 1.00 57.47 110 CYS A N 1
ATOM 912 C CA . CYS A 1 110 ? -17.540 0.809 -1.231 1.00 57.47 110 CYS A CA 1
ATOM 913 C C . CYS A 1 110 ? -17.675 1.772 -2.421 1.00 57.47 110 CYS A C 1
ATOM 915 O O . CYS A 1 110 ? -18.196 1.351 -3.450 1.00 57.47 110 CYS A O 1
ATOM 917 N N . GLU A 1 111 ? -17.173 3.011 -2.354 1.00 48.25 111 GLU A N 1
ATOM 918 C CA . GLU A 1 111 ? -17.099 3.885 -3.536 1.00 48.25 111 GLU A CA 1
ATOM 919 C C . GLU A 1 111 ? -15.919 3.486 -4.440 1.00 48.25 111 GLU A C 1
ATOM 921 O O . GLU A 1 111 ? -14.831 4.059 -4.408 1.00 48.25 111 GLU A O 1
ATOM 926 N N . GLY A 1 112 ? -16.142 2.437 -5.225 1.00 53.00 112 GLY A N 1
ATOM 927 C CA . GLY A 1 112 ? -15.247 1.957 -6.275 1.00 53.00 112 GLY A CA 1
ATOM 928 C C . GLY A 1 112 ? -15.957 1.051 -7.283 1.00 53.00 112 GLY A C 1
ATOM 929 O O . GLY A 1 112 ? -15.304 0.186 -7.863 1.00 53.00 112 GLY A O 1
ATOM 930 N N . GLU A 1 113 ? -17.277 1.211 -7.441 1.00 41.12 113 GLU A N 1
ATOM 931 C CA . GLU A 1 113 ? -18.063 0.614 -8.535 1.00 41.12 113 GLU A CA 1
ATOM 932 C C . GLU A 1 113 ? -18.194 1.582 -9.716 1.00 41.12 113 GLU A C 1
ATOM 934 O O . GLU A 1 113 ? -18.498 2.776 -9.482 1.00 41.12 113 GLU A O 1
#

Sequence (113 aa):
MKRKVGDKVRIRPDLKSNIEYGCVEAVDEMCTLQGQIMKISEVCTENKYYLMEEDHGDFLWTDEMFDSSMTNGEMIRSMSDEELADWLVEVYKNTKTFDEIYEWLKERWCEGE

pLDDT: mean 85.21, std 12.56, range [41.12, 97.38]

Radius of gyration: 15.83 Å; chains: 1; bounding box: 41×28×35 Å